Protein AF-A0A142XAX0-F1 (afdb_monomer_lite)

Sequence (54 aa):
MKKAVAVIGAVFYLVSPVDLVPDVIPIIGWLDDIGVLALLANYLAKKPEEQPTK

Foldseek 3Di:
DVLVVLVVVLVCQVPPCDQPDHPPDPPVSCPVNVVSVVVSVVVVPPDDPPPPDD

Secondary structure (DSSP, 8-state):
-HHHHHHHHHHHHHT-S--SS-TTSTTGGGHHHHHHHHHHHHHHHSPPP-----

pLDDT: mean 76.78, std 13.24, range [43.12, 92.81]

Structure (mmCIF, N/CA/C/O backbone):
data_AF-A0A142XAX0-F1
#
_entry.id   AF-A0A142XAX0-F1
#
loop_
_atom_site.group_PDB
_atom_site.id
_atom_site.type_symbol
_atom_site.label_atom_id
_atom_site.label_alt_id
_atom_site.label_comp_id
_atom_site.label_asym_id
_atom_site.label_entity_id
_atom_site.label_seq_id
_atom_site.pdbx_PDB_ins_code
_atom_site.Cartn_x
_atom_site.Cartn_y
_atom_site.Cartn_z
_atom_site.occupancy
_atom_site.B_iso_or_equiv
_atom_site.auth_seq_id
_atom_site.auth_comp_id
_atom_site.auth_asym_id
_atom_site.auth_atom_id
_atom_site.pdbx_PDB_model_num
ATOM 1 N N . MET A 1 1 ? -12.395 12.239 11.740 1.00 73.81 1 MET A N 1
ATOM 2 C CA . MET A 1 1 ? -11.316 12.922 10.985 1.00 73.81 1 MET A CA 1
ATOM 3 C C . MET A 1 1 ? -10.077 12.047 10.782 1.00 73.81 1 MET A C 1
ATOM 5 O O . MET A 1 1 ? -9.727 11.825 9.636 1.00 73.81 1 MET A O 1
ATOM 9 N N . LYS A 1 2 ? -9.461 11.467 11.830 1.00 81.75 2 LYS A N 1
ATOM 10 C CA . LYS A 1 2 ? -8.224 10.653 11.709 1.00 81.75 2 LYS A CA 1
ATOM 11 C C . LYS A 1 2 ? -8.303 9.480 10.702 1.00 81.75 2 LYS A C 1
ATOM 13 O O . LYS A 1 2 ? -7.390 9.306 9.908 1.00 81.75 2 LYS A O 1
ATOM 18 N N . LYS A 1 3 ? -9.428 8.746 10.655 1.00 85.81 3 LYS A N 1
ATOM 19 C CA . LYS A 1 3 ? -9.672 7.677 9.658 1.00 85.81 3 LYS A CA 1
ATOM 20 C C . LYS A 1 3 ? -9.730 8.182 8.212 1.00 85.81 3 LYS A C 1
ATOM 22 O O . LYS A 1 3 ? -9.155 7.556 7.336 1.00 85.81 3 LYS A O 1
ATOM 27 N N . ALA A 1 4 ? -10.357 9.334 7.973 1.00 87.00 4 ALA A N 1
ATOM 28 C CA . ALA A 1 4 ? -10.426 9.931 6.638 1.00 87.00 4 ALA A CA 1
ATOM 29 C C . ALA A 1 4 ? -9.042 10.376 6.144 1.00 87.00 4 ALA A C 1
ATOM 31 O O . ALA A 1 4 ? -8.697 10.127 4.997 1.00 87.00 4 ALA A O 1
ATOM 32 N N . VAL A 1 5 ? -8.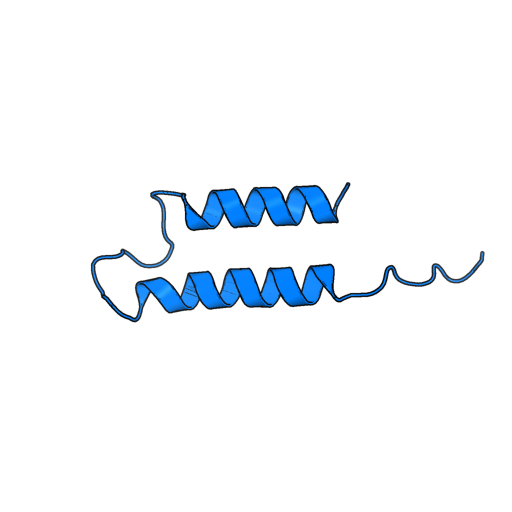223 10.954 7.028 1.00 91.81 5 VAL A N 1
ATOM 33 C CA . VAL A 1 5 ? -6.832 11.323 6.713 1.00 91.81 5 VAL A CA 1
ATOM 34 C C . VAL A 1 5 ? -5.999 10.090 6.353 1.00 91.81 5 VAL A C 1
ATOM 36 O O . VAL A 1 5 ? -5.252 10.136 5.384 1.00 91.81 5 VAL A O 1
ATOM 39 N N . ALA A 1 6 ? -6.165 8.978 7.077 1.00 88.75 6 ALA A N 1
ATOM 40 C CA . ALA A 1 6 ? -5.468 7.730 6.764 1.00 88.75 6 ALA A CA 1
ATOM 41 C C . ALA A 1 6 ? -5.865 7.160 5.391 1.00 88.75 6 ALA A C 1
ATOM 43 O O . ALA A 1 6 ? -4.998 6.737 4.635 1.00 88.75 6 ALA A O 1
ATOM 44 N N . VAL A 1 7 ? -7.158 7.194 5.048 1.00 90.69 7 VAL A N 1
ATOM 45 C CA . VAL A 1 7 ? -7.641 6.756 3.727 1.00 90.69 7 VAL A CA 1
ATOM 46 C C . VAL A 1 7 ? -7.083 7.647 2.618 1.00 90.69 7 VAL A C 1
ATOM 48 O O . VAL A 1 7 ? -6.573 7.135 1.629 1.00 90.69 7 VAL A O 1
ATOM 51 N N . ILE A 1 8 ? -7.130 8.969 2.794 1.00 91.75 8 ILE A N 1
ATOM 52 C CA . ILE A 1 8 ? -6.589 9.922 1.816 1.00 91.75 8 ILE A CA 1
ATOM 53 C C . ILE A 1 8 ? -5.084 9.693 1.626 1.00 91.75 8 ILE A C 1
ATOM 55 O O . ILE A 1 8 ? -4.630 9.595 0.492 1.00 91.75 8 ILE A O 1
ATOM 59 N N . GLY A 1 9 ? -4.322 9.544 2.713 1.00 88.69 9 GLY A N 1
ATOM 60 C CA . GLY A 1 9 ? -2.883 9.275 2.649 1.00 88.69 9 GLY A CA 1
ATOM 61 C C . GLY A 1 9 ? -2.541 7.967 1.933 1.00 88.69 9 GLY A C 1
ATOM 62 O O . GLY A 1 9 ? -1.616 7.946 1.130 1.00 88.69 9 GLY A O 1
ATOM 63 N N . ALA A 1 10 ? -3.313 6.901 2.162 1.00 87.69 10 ALA A N 1
ATOM 64 C CA . ALA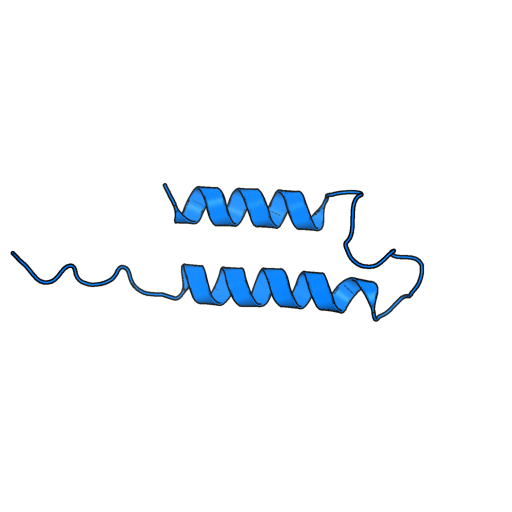 A 1 10 ? -3.119 5.630 1.468 1.00 87.69 10 ALA A CA 1
ATOM 65 C C . ALA A 1 10 ? -3.416 5.734 -0.035 1.00 87.69 10 ALA A C 1
ATOM 67 O O . ALA A 1 10 ? -2.649 5.222 -0.839 1.00 87.69 10 ALA A O 1
ATOM 68 N N . VAL A 1 11 ? -4.484 6.438 -0.430 1.00 87.62 11 VAL A N 1
ATOM 69 C CA . VAL A 1 11 ? -4.789 6.665 -1.853 1.00 87.62 11 VAL A CA 1
ATOM 70 C C . VAL A 1 11 ? -3.685 7.476 -2.525 1.00 87.62 11 VAL A C 1
ATOM 72 O O . VAL A 1 11 ? -3.284 7.127 -3.626 1.00 87.62 11 VAL A O 1
ATOM 75 N N . PHE A 1 12 ? -3.171 8.519 -1.865 1.00 87.94 12 PHE A N 1
ATOM 76 C CA . PHE A 1 12 ? -2.043 9.300 -2.379 1.00 87.94 12 PHE A CA 1
ATOM 77 C C . PHE A 1 12 ? -0.771 8.468 -2.536 1.00 87.94 12 PHE A C 1
ATOM 79 O O . PHE A 1 12 ? -0.049 8.687 -3.499 1.00 87.94 12 PHE A O 1
ATOM 86 N N . TYR A 1 13 ? -0.508 7.535 -1.618 1.00 81.31 13 TYR A N 1
ATOM 87 C CA . TYR A 1 13 ? 0.630 6.623 -1.709 1.00 81.31 13 TYR A CA 1
ATOM 88 C C . TYR A 1 13 ? 0.510 5.707 -2.934 1.00 81.31 13 TYR A C 1
ATOM 90 O O . TYR A 1 13 ? 1.407 5.712 -3.758 1.00 81.31 13 TYR A O 1
ATOM 98 N N . LEU A 1 14 ? -0.639 5.044 -3.125 1.00 77.88 14 LEU A N 1
ATOM 99 C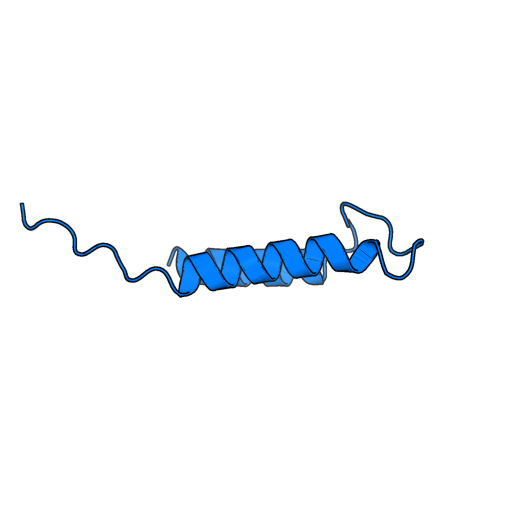 CA . LEU A 1 14 ? -0.874 4.111 -4.245 1.00 77.88 14 LEU A CA 1
ATOM 100 C C . LEU A 1 14 ? -0.818 4.751 -5.646 1.00 77.88 14 LEU A C 1
ATOM 102 O O . LEU A 1 14 ? -0.769 4.044 -6.646 1.00 77.88 14 LEU A O 1
ATOM 106 N N . VAL A 1 15 ? -0.941 6.078 -5.745 1.00 78.06 15 VAL A N 1
ATOM 107 C CA . VAL A 1 15 ? -0.879 6.820 -7.022 1.00 78.06 15 VAL A CA 1
ATOM 108 C C . VAL A 1 15 ? 0.361 7.709 -7.121 1.00 78.06 15 VAL A C 1
ATOM 110 O O . VAL A 1 15 ? 0.511 8.457 -8.090 1.00 78.06 15 VAL A O 1
ATOM 113 N N . SER A 1 16 ? 1.211 7.691 -6.093 1.00 76.75 16 SER A N 1
ATOM 114 C CA . SER A 1 16 ? 2.429 8.484 -6.044 1.00 76.75 16 SER A CA 1
ATOM 115 C C . SER A 1 16 ? 3.436 7.896 -7.030 1.00 76.75 16 SER A C 1
ATOM 117 O O . SER A 1 16 ? 3.751 6.726 -6.923 1.00 76.75 16 SER A O 1
ATOM 119 N N . PRO A 1 17 ? 4.035 8.690 -7.934 1.00 63.25 17 PRO A N 1
ATOM 120 C CA . PRO A 1 17 ? 5.128 8.221 -8.793 1.00 63.25 17 PRO A CA 1
ATOM 121 C C . PRO A 1 17 ? 6.455 8.030 -8.028 1.00 63.25 17 PRO A C 1
ATOM 123 O O . PRO A 1 17 ? 7.503 7.806 -8.633 1.00 63.25 17 PRO A O 1
ATOM 126 N N . VAL A 1 18 ? 6.437 8.234 -6.707 1.00 64.31 18 VAL A N 1
ATOM 127 C CA . VAL A 1 18 ? 7.564 8.064 -5.790 1.00 64.31 18 VAL A CA 1
ATOM 128 C C . VAL A 1 18 ? 7.270 6.832 -4.945 1.00 64.31 18 VAL A C 1
ATOM 130 O O . VAL A 1 18 ? 6.757 6.963 -3.832 1.00 64.31 18 VAL A O 1
ATOM 133 N N . ASP A 1 19 ? 7.580 5.661 -5.492 1.00 64.31 19 ASP A N 1
ATOM 134 C CA . ASP A 1 19 ? 7.478 4.391 -4.775 1.00 64.31 19 ASP A CA 1
ATOM 135 C C . ASP A 1 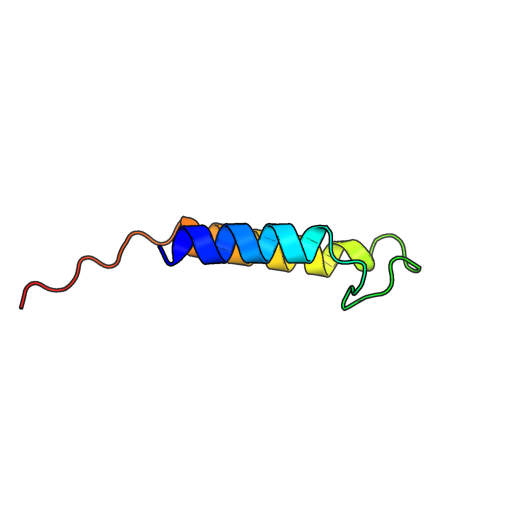19 ? 8.774 4.069 -4.034 1.00 64.31 19 ASP A C 1
ATOM 137 O O . ASP A 1 19 ? 9.884 4.406 -4.466 1.00 64.31 19 ASP A O 1
ATOM 141 N N . LEU A 1 20 ? 8.636 3.410 -2.881 1.00 60.78 20 LEU A N 1
ATOM 142 C CA . LEU A 1 20 ? 9.773 2.956 -2.078 1.00 60.78 20 LEU A CA 1
ATOM 143 C C . LEU A 1 20 ? 10.569 1.860 -2.813 1.00 60.78 20 LEU A C 1
ATOM 145 O O . LEU A 1 20 ? 11.772 1.704 -2.590 1.00 60.78 20 LEU A O 1
ATOM 149 N N . VAL A 1 21 ? 9.895 1.119 -3.697 1.00 63.09 21 VAL A N 1
ATOM 150 C CA . VAL A 1 21 ? 10.468 0.120 -4.595 1.00 63.09 21 VAL A CA 1
ATOM 151 C C . VAL A 1 21 ? 10.130 0.533 -6.027 1.00 63.09 21 VAL A C 1
ATOM 153 O O . VAL A 1 21 ? 8.958 0.626 -6.360 1.00 63.09 21 VAL A O 1
ATOM 156 N N . PRO A 1 22 ? 11.122 0.753 -6.904 1.00 60.09 22 PRO A N 1
ATOM 157 C CA . PRO A 1 22 ? 10.842 1.083 -8.292 1.00 60.09 22 PRO A CA 1
ATOM 158 C C . PRO A 1 22 ? 10.027 -0.030 -8.964 1.00 60.09 22 PRO A C 1
ATOM 160 O O . PRO A 1 22 ? 10.451 -1.191 -8.951 1.00 60.09 22 PRO A O 1
ATOM 163 N N . ASP A 1 23 ? 8.950 0.345 -9.658 1.00 61.31 23 ASP A N 1
ATOM 164 C CA . ASP A 1 23 ? 8.099 -0.512 -10.512 1.00 61.31 23 ASP A CA 1
ATOM 165 C C . ASP A 1 23 ? 8.853 -1.340 -11.577 1.00 61.31 23 ASP A C 1
ATOM 167 O O . ASP A 1 23 ? 8.284 -2.167 -12.289 1.00 61.31 23 ASP A O 1
ATOM 171 N N . VAL A 1 24 ? 10.166 -1.140 -11.695 1.00 62.91 24 VAL A N 1
ATOM 172 C CA . VAL A 1 24 ? 11.102 -1.898 -12.532 1.00 62.91 24 VAL A CA 1
ATOM 173 C C . VAL A 1 24 ? 11.153 -3.387 -12.178 1.00 62.91 24 VAL A C 1
ATOM 175 O O . VAL A 1 24 ? 11.510 -4.191 -13.042 1.00 62.91 24 VAL A O 1
ATOM 178 N N . ILE A 1 25 ? 10.812 -3.777 -10.944 1.00 66.50 25 ILE A N 1
ATOM 179 C CA . ILE A 1 25 ? 10.803 -5.186 -10.532 1.00 66.50 25 ILE A CA 1
ATOM 180 C C . ILE A 1 25 ? 9.354 -5.661 -10.360 1.00 66.50 25 ILE A C 1
ATOM 182 O O . ILE A 1 25 ? 8.805 -5.562 -9.255 1.00 66.50 25 ILE A O 1
ATOM 186 N N . PRO A 1 26 ? 8.721 -6.205 -11.419 1.00 60.12 26 PRO A N 1
ATOM 187 C CA . PRO A 1 26 ? 7.393 -6.792 -11.296 1.00 60.12 26 PRO A CA 1
ATOM 188 C C . PRO A 1 26 ? 7.395 -7.845 -10.177 1.00 60.12 26 PRO A C 1
ATOM 190 O O . PRO A 1 26 ? 8.356 -8.603 -10.048 1.00 60.12 26 PRO A O 1
ATOM 193 N N . ILE A 1 27 ? 6.323 -7.876 -9.373 1.00 65.88 27 ILE A N 1
ATOM 194 C CA . ILE A 1 27 ? 6.128 -8.666 -8.135 1.00 65.88 27 ILE A CA 1
ATOM 195 C C . ILE A 1 27 ? 6.659 -7.989 -6.858 1.00 65.88 27 ILE A C 1
ATOM 197 O O . ILE A 1 27 ? 5.949 -8.001 -5.853 1.00 65.88 27 ILE A O 1
ATOM 201 N N . ILE A 1 28 ? 7.857 -7.388 -6.859 1.00 69.19 28 ILE A N 1
ATOM 202 C CA . ILE A 1 28 ? 8.415 -6.772 -5.634 1.00 69.19 28 ILE A CA 1
ATOM 203 C C . ILE A 1 28 ? 7.788 -5.398 -5.366 1.00 69.19 28 ILE A C 1
ATOM 205 O O . ILE A 1 28 ? 7.487 -5.103 -4.213 1.00 69.19 28 ILE A O 1
ATOM 209 N N . GLY A 1 29 ? 7.515 -4.616 -6.416 1.00 68.31 29 GLY A N 1
ATOM 210 C CA . GLY A 1 29 ? 6.842 -3.312 -6.302 1.00 68.31 29 GLY A CA 1
ATOM 211 C C . GLY A 1 29 ? 5.377 -3.368 -5.851 1.00 68.31 29 GLY A C 1
ATOM 212 O O . GLY A 1 29 ? 4.761 -2.336 -5.689 1.00 68.31 29 GLY A O 1
ATOM 213 N N . TRP A 1 30 ? 4.787 -4.557 -5.661 1.00 75.25 30 TRP A N 1
ATOM 214 C CA . TRP A 1 30 ? 3.426 -4.695 -5.108 1.00 75.25 30 TRP A CA 1
ATOM 215 C C . TRP A 1 30 ? 3.425 -5.056 -3.621 1.00 75.25 30 TRP A C 1
ATOM 217 O O . TRP A 1 30 ? 2.375 -5.090 -2.975 1.00 75.25 30 TRP A O 1
ATOM 227 N N . LEU A 1 31 ? 4.587 -5.417 -3.070 1.00 82.12 31 LEU A N 1
ATOM 228 C CA . LEU A 1 31 ? 4.673 -5.900 -1.697 1.00 82.12 31 LEU A CA 1
ATOM 229 C C . LEU A 1 31 ? 4.445 -4.767 -0.691 1.00 82.12 31 LEU A C 1
ATOM 231 O O . LEU A 1 31 ? 3.823 -4.980 0.353 1.00 82.12 31 LEU A O 1
ATOM 235 N N . ASP A 1 32 ? 4.937 -3.573 -1.000 1.00 78.88 32 ASP A N 1
ATOM 236 C CA . ASP A 1 32 ? 4.747 -2.378 -0.189 1.00 78.88 32 ASP A CA 1
ATOM 237 C C . ASP A 1 32 ? 3.305 -1.854 -0.264 1.00 78.88 32 ASP A C 1
ATOM 239 O O . ASP A 1 32 ? 2.734 -1.557 0.789 1.00 78.88 32 ASP A O 1
ATOM 243 N N . ASP A 1 33 ? 2.657 -1.886 -1.433 1.00 81.69 33 ASP A N 1
ATOM 244 C CA . ASP A 1 33 ? 1.220 -1.592 -1.578 1.00 81.69 33 ASP A CA 1
ATOM 245 C C . ASP A 1 33 ? 0.342 -2.501 -0.708 1.00 81.69 33 ASP A C 1
ATOM 247 O O . ASP A 1 33 ? -0.550 -2.041 0.018 1.00 81.69 33 ASP A O 1
ATOM 251 N N . ILE A 1 34 ? 0.618 -3.811 -0.730 1.00 87.75 34 ILE A N 1
ATOM 252 C CA . ILE A 1 34 ? -0.067 -4.794 0.122 1.00 87.75 34 ILE A CA 1
ATOM 253 C C . ILE A 1 34 ? 0.151 -4.456 1.601 1.00 87.75 34 ILE A C 1
ATOM 255 O O . ILE A 1 34 ? -0.788 -4.538 2.400 1.00 87.75 34 ILE A O 1
ATOM 259 N N . GLY A 1 35 ? 1.366 -4.044 1.973 1.00 88.25 35 GLY A N 1
ATOM 260 C CA . GLY A 1 35 ? 1.691 -3.595 3.325 1.00 88.25 35 GLY A CA 1
ATOM 261 C C . GLY A 1 35 ? 0.866 -2.379 3.758 1.00 88.25 35 GLY A C 1
ATOM 262 O O . GLY A 1 35 ? 0.259 -2.393 4.834 1.00 88.25 35 GLY A O 1
ATOM 263 N N . VAL A 1 36 ? 0.781 -1.351 2.911 1.00 89.12 36 VAL A N 1
ATOM 264 C CA . VAL A 1 36 ? -0.000 -0.132 3.179 1.00 89.12 36 VAL A CA 1
ATOM 265 C C . VAL A 1 36 ? -1.489 -0.448 3.315 1.00 89.12 36 VAL A C 1
ATOM 267 O O . VAL A 1 36 ? -2.131 -0.001 4.273 1.00 89.12 36 VAL A O 1
ATOM 270 N N . LEU A 1 37 ? -2.038 -1.279 2.426 1.00 90.62 37 LEU A N 1
ATOM 271 C CA . LEU A 1 37 ? -3.435 -1.710 2.488 1.00 90.62 37 LEU A CA 1
ATOM 272 C C . LEU A 1 37 ? -3.734 -2.535 3.747 1.00 90.62 37 LEU A C 1
ATOM 274 O O . LEU A 1 37 ? -4.756 -2.305 4.399 1.00 90.62 37 LEU A O 1
ATOM 278 N N . ALA A 1 38 ? -2.840 -3.446 4.140 1.00 92.06 38 ALA A N 1
ATOM 279 C CA . ALA A 1 38 ? -2.993 -4.240 5.359 1.00 92.06 38 ALA A CA 1
ATOM 280 C C . ALA A 1 38 ? -2.969 -3.366 6.625 1.00 92.06 38 ALA A C 1
ATOM 282 O O . ALA A 1 38 ? -3.773 -3.566 7.543 1.00 92.06 38 ALA A O 1
ATOM 283 N N . LEU A 1 39 ? -2.082 -2.369 6.684 1.00 90.81 39 LEU A N 1
ATOM 284 C CA . LEU A 1 39 ? -2.021 -1.420 7.797 1.00 90.81 39 LEU A CA 1
ATOM 285 C C . LEU A 1 39 ? -3.275 -0.544 7.863 1.00 90.81 39 LEU A C 1
ATOM 287 O O . LEU A 1 39 ? -3.844 -0.368 8.945 1.00 90.81 39 LEU A O 1
ATOM 291 N N . LEU A 1 40 ? -3.744 -0.046 6.716 1.00 91.75 40 LEU A N 1
ATOM 292 C CA . LEU A 1 40 ? -4.979 0.728 6.641 1.00 91.75 40 LEU A CA 1
ATOM 293 C C . LEU A 1 40 ? -6.180 -0.111 7.093 1.00 91.75 40 LEU A C 1
ATOM 295 O O . LEU A 1 40 ? -6.975 0.356 7.909 1.00 91.75 40 LEU A O 1
ATOM 299 N N . ALA A 1 41 ? -6.292 -1.356 6.625 1.00 91.62 41 ALA A N 1
ATOM 300 C CA . ALA A 1 41 ? -7.364 -2.265 7.015 1.00 91.62 41 ALA A CA 1
ATOM 301 C C . ALA A 1 41 ? -7.380 -2.498 8.533 1.00 91.62 41 ALA A C 1
ATOM 303 O O . ALA A 1 41 ? -8.426 -2.340 9.164 1.00 91.62 41 ALA A O 1
ATOM 304 N N . ASN A 1 42 ? -6.221 -2.769 9.141 1.00 92.81 42 ASN A N 1
ATOM 305 C CA . ASN A 1 42 ? -6.096 -2.907 10.595 1.00 92.81 42 ASN A CA 1
ATOM 306 C C . ASN A 1 42 ? -6.487 -1.621 11.339 1.00 92.81 42 ASN A C 1
ATOM 308 O O . ASN A 1 42 ? -7.225 -1.663 12.327 1.00 92.81 42 ASN A O 1
ATOM 312 N N . TYR A 1 43 ? -6.039 -0.464 10.852 1.00 89.25 43 TYR A N 1
ATOM 313 C CA . TYR A 1 43 ? -6.359 0.832 11.447 1.00 89.25 43 TYR A CA 1
ATOM 314 C C . TYR A 1 43 ? -7.862 1.157 11.389 1.00 89.25 43 TYR A C 1
ATOM 316 O O . TYR A 1 43 ? -8.432 1.703 12.340 1.00 89.25 43 TYR A O 1
ATOM 324 N N . LEU A 1 44 ? -8.529 0.800 10.288 1.00 89.75 44 LEU A N 1
ATOM 325 C CA . LEU A 1 44 ? -9.968 0.987 10.121 1.00 89.75 44 LEU A CA 1
ATOM 326 C C . LEU A 1 44 ? -10.783 -0.024 10.937 1.00 89.75 44 LEU A C 1
ATOM 328 O O . LEU A 1 44 ? -11.787 0.382 11.534 1.00 89.75 44 LEU A O 1
ATOM 332 N N . ALA A 1 45 ? -10.332 -1.281 11.005 1.00 89.31 45 ALA A N 1
ATOM 333 C CA . ALA A 1 45 ? -10.952 -2.369 11.763 1.00 89.31 45 ALA A CA 1
ATOM 334 C C . ALA A 1 45 ? -10.814 -2.202 13.282 1.00 89.31 45 ALA A C 1
ATOM 336 O O . ALA A 1 45 ? -11.644 -2.725 14.031 1.00 89.31 45 ALA A O 1
ATOM 337 N N . LYS A 1 46 ? -9.820 -1.434 13.757 1.00 88.62 46 LYS A N 1
ATOM 338 C CA . LYS A 1 46 ? -9.740 -1.050 15.167 1.00 88.62 46 LYS A CA 1
ATOM 339 C C . LYS A 1 46 ? -11.024 -0.297 15.532 1.00 88.62 46 LYS A C 1
ATOM 341 O O . LYS A 1 46 ? -11.307 0.801 15.019 1.00 88.62 46 LYS A O 1
ATOM 346 N N . LYS A 1 47 ? -11.833 -0.917 16.401 1.00 71.62 47 LYS A N 1
ATOM 347 C CA . LYS A 1 47 ? -12.974 -0.249 17.032 1.00 71.62 47 LYS A CA 1
ATOM 348 C C . LYS A 1 47 ? -12.454 1.030 17.691 1.00 71.62 47 LYS A C 1
ATOM 350 O O . LYS A 1 47 ? -11.325 1.019 18.190 1.00 71.62 47 LYS A O 1
ATOM 355 N N . PRO A 1 48 ? -13.215 2.139 17.648 1.00 67.19 48 PRO A N 1
ATOM 356 C CA . PRO A 1 48 ? -12.869 3.291 18.465 1.00 67.19 48 PRO A CA 1
ATOM 357 C C . PRO A 1 48 ? -12.701 2.762 19.885 1.00 67.19 48 PRO A C 1
ATOM 359 O O . PRO A 1 48 ? -13.600 2.083 20.378 1.00 67.19 48 PRO A O 1
ATOM 362 N N . GLU A 1 49 ? -11.513 2.956 20.461 1.00 66.19 49 GLU A N 1
ATOM 363 C CA . GLU A 1 49 ? -11.279 2.639 21.864 1.00 66.19 49 GLU A CA 1
ATOM 364 C C . GLU A 1 49 ? -12.452 3.234 22.630 1.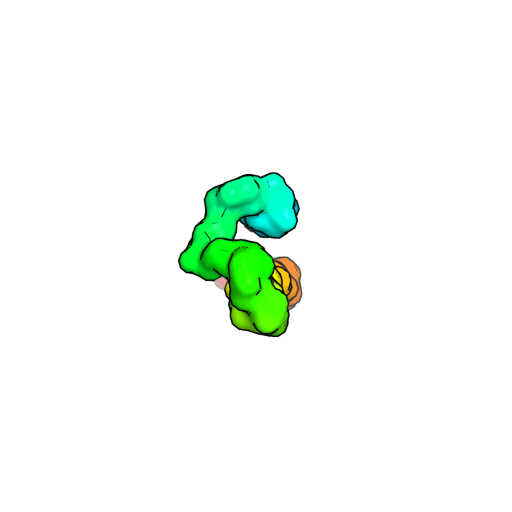00 66.19 49 GLU A C 1
ATOM 366 O O . GLU A 1 49 ? -12.735 4.429 22.502 1.00 66.19 49 GLU A O 1
ATOM 371 N N . GLU A 1 50 ? -13.196 2.370 23.313 1.00 59.44 50 GLU A N 1
ATOM 372 C CA . GLU A 1 50 ? -14.178 2.794 24.289 1.00 59.44 50 GLU A CA 1
ATOM 373 C C . GLU A 1 50 ? -13.359 3.612 25.278 1.00 59.44 50 GLU A C 1
ATOM 375 O O . GLU A 1 50 ? -12.520 3.072 26.002 1.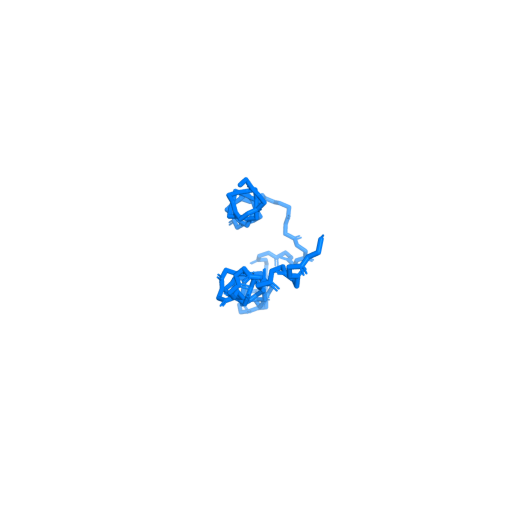00 59.44 50 GLU A O 1
ATOM 380 N N . GLN A 1 51 ? -13.456 4.937 25.158 1.00 52.50 51 GLN A N 1
ATOM 381 C CA . GLN A 1 51 ? -12.756 5.837 26.053 1.00 52.50 51 GLN A CA 1
ATOM 382 C C . GLN A 1 51 ? -13.199 5.406 27.448 1.00 52.50 51 GLN A C 1
ATOM 384 O O . GLN A 1 51 ? -14.411 5.386 27.682 1.00 52.50 51 GLN A O 1
ATOM 389 N N . PRO A 1 52 ? -12.288 4.977 28.342 1.00 52.50 52 PRO A N 1
ATOM 390 C CA . PRO A 1 52 ? -12.700 4.644 29.690 1.00 52.50 52 PRO A CA 1
ATOM 391 C C . PRO A 1 52 ? -13.344 5.909 30.240 1.00 52.50 52 PRO A C 1
ATOM 393 O O . PRO A 1 52 ? -12.689 6.947 30.292 1.00 52.50 52 PRO A O 1
ATOM 396 N N . THR A 1 53 ? -14.640 5.832 30.544 1.00 56.78 53 THR A N 1
ATOM 397 C CA . THR A 1 53 ? -15.419 6.942 31.082 1.00 56.78 53 THR A CA 1
ATOM 398 C C . THR A 1 53 ? -14.680 7.512 32.283 1.00 56.78 53 THR A C 1
ATOM 400 O O . THR A 1 53 ? -14.696 6.919 33.365 1.00 56.78 53 THR A O 1
ATOM 403 N N . LYS A 1 54 ? -14.010 8.646 32.088 1.00 43.12 54 LYS A N 1
ATOM 404 C CA . LYS A 1 54 ? -13.621 9.548 33.159 1.00 43.12 54 LYS A CA 1
ATOM 405 C C . LYS A 1 54 ? -13.397 10.953 32.635 1.00 43.12 54 LYS A C 1
ATOM 407 O O . LYS A 1 54 ? -12.567 11.113 31.716 1.00 43.12 54 LYS A O 1
#

Radius of gyration: 14.76 Å; chains: 1; bounding box: 26×22×46 Å